Protein AF-A0A937LLQ2-F1 (afdb_monomer_lite)

Secondary structure (DSSP, 8-state):
----------------------------PPPPHHHHHHHHTTSSSHHHHHHHHHHH--S-TT-HHHHHHHHHHHHHHHHHHTTSS-HHHHHHHHHHHHIIIIIHHHHHHHHHHHHH-PPPP-EEEETTEEEE-

Sequence (133 aa):
MHYIENVILASRSRASVSSDILSGCLNPMEPRMSSVMDSCESQPNFTSYVSCIKTNYKRNPSASTVRSLIAQLNSINEDYENGSISEIKARAAARIAYDDTVGEGNARQAANAAASYRAPMTCTTYGNTKNCY

pLDDT: mean 79.52, std 20.49, range [31.22, 98.12]

Foldseek 3Di:
DDDDDDDDDDDDDDPPPPCPPPPDDCPPQQDDLVVQLVVLPPPPALVSSLVSSVVRHDNCCPDPLNVQLNVQSVVLVVCVVVVVDDRVVSSVSSVVSCCVGVVVVVVVVVVVVVVPDDDPFDWDDDPPDIDTD

Structure (mmCIF, N/CA/C/O backbone):
data_AF-A0A937LLQ2-F1
#
_entry.id   AF-A0A937LLQ2-F1
#
loop_
_atom_site.group_PDB
_atom_site.id
_atom_site.type_symbol
_atom_site.label_atom_id
_atom_site.label_alt_id
_atom_site.label_comp_id
_atom_site.label_asym_id
_atom_site.label_entity_id
_atom_site.label_seq_id
_atom_site.pdbx_PDB_ins_code
_atom_site.Cartn_x
_atom_site.Cartn_y
_atom_site.Cartn_z
_atom_site.occupancy
_atom_site.B_iso_or_equiv
_atom_site.auth_seq_id
_atom_site.auth_comp_id
_atom_site.auth_asym_id
_atom_site.auth_atom_id
_atom_site.pdbx_PDB_model_num
ATOM 1 N N . MET A 1 1 ? 41.530 15.285 56.338 1.00 39.72 1 MET A N 1
ATOM 2 C CA . MET A 1 1 ? 42.239 14.760 55.152 1.00 39.72 1 MET A CA 1
ATOM 3 C C . MET A 1 1 ? 42.405 15.883 54.140 1.00 39.72 1 MET A C 1
ATOM 5 O O . MET A 1 1 ? 41.601 16.800 54.138 1.00 39.72 1 MET A O 1
ATOM 9 N N . HIS A 1 2 ? 43.509 15.798 53.407 1.00 34.53 2 HIS A N 1
ATOM 10 C CA . HIS A 1 2 ? 44.278 16.802 52.672 1.00 34.53 2 HIS A CA 1
ATOM 11 C C . HIS A 1 2 ? 43.601 17.815 51.729 1.00 34.53 2 HIS A C 1
ATOM 13 O O . HIS A 1 2 ? 42.573 17.571 51.110 1.00 34.53 2 HIS A O 1
ATOM 19 N N . TYR A 1 3 ? 44.325 18.936 51.641 1.00 31.22 3 TYR A N 1
ATOM 20 C CA . TYR A 1 3 ? 44.309 20.071 50.720 1.00 31.22 3 TYR A CA 1
ATOM 21 C C . TYR A 1 3 ? 44.745 19.729 49.266 1.00 31.22 3 TYR A C 1
ATOM 23 O O . TYR A 1 3 ? 45.540 18.815 49.071 1.00 31.22 3 TYR A O 1
ATOM 31 N N . ILE A 1 4 ? 44.353 20.625 48.339 1.00 43.94 4 ILE A N 1
ATOM 32 C CA . ILE A 1 4 ? 45.147 21.242 47.237 1.00 43.94 4 ILE A CA 1
ATOM 33 C C . ILE A 1 4 ? 45.361 20.530 45.879 1.00 43.94 4 ILE A C 1
ATOM 35 O O . ILE A 1 4 ? 45.883 19.427 45.798 1.00 43.94 4 ILE A O 1
ATOM 39 N N . GLU A 1 5 ? 44.977 21.304 44.844 1.00 40.78 5 GLU A N 1
ATOM 40 C CA . GLU A 1 5 ? 45.537 21.577 43.496 1.00 40.78 5 GLU A CA 1
ATOM 41 C C . GLU A 1 5 ? 46.194 20.476 42.644 1.00 40.78 5 GLU A C 1
ATOM 43 O O . GLU A 1 5 ? 47.018 19.697 43.102 1.00 40.78 5 GLU A O 1
ATOM 48 N N . ASN A 1 6 ? 45.892 20.519 41.335 1.00 43.78 6 ASN A N 1
ATOM 49 C CA . ASN A 1 6 ? 46.838 20.736 40.214 1.00 43.78 6 ASN A CA 1
ATOM 50 C C . ASN A 1 6 ? 46.014 20.676 38.898 1.00 43.78 6 ASN A C 1
ATOM 52 O O . ASN A 1 6 ? 45.341 19.682 38.655 1.00 43.78 6 ASN A O 1
ATOM 56 N N . VAL A 1 7 ? 45.786 21.734 38.108 1.00 42.53 7 VAL A N 1
ATOM 57 C CA . VAL A 1 7 ? 46.688 22.628 37.349 1.00 42.53 7 VAL A CA 1
ATOM 58 C C . VAL A 1 7 ? 47.359 21.941 36.135 1.00 42.53 7 VAL A C 1
ATOM 60 O O . VAL A 1 7 ? 48.091 20.972 36.279 1.00 42.53 7 VAL A O 1
ATOM 63 N N . ILE A 1 8 ? 47.134 22.563 34.962 1.00 44.16 8 ILE A N 1
ATOM 64 C CA . ILE A 1 8 ? 47.905 22.551 33.694 1.00 44.16 8 ILE A CA 1
ATOM 65 C C . ILE A 1 8 ? 47.650 21.440 32.646 1.00 44.16 8 ILE A C 1
ATOM 67 O O . ILE A 1 8 ? 48.140 20.318 32.701 1.00 44.16 8 ILE A O 1
ATOM 71 N N . LEU A 1 9 ? 46.905 21.851 31.609 1.00 45.16 9 LEU A N 1
ATOM 72 C CA . LEU A 1 9 ? 47.354 22.027 30.216 1.00 45.16 9 LEU A CA 1
ATOM 73 C C . LEU A 1 9 ? 48.564 21.186 29.737 1.00 45.16 9 LEU A C 1
ATOM 75 O O . LEU A 1 9 ? 49.710 21.509 30.026 1.00 45.16 9 LEU A O 1
ATOM 79 N N . ALA A 1 10 ? 48.336 20.220 28.845 1.00 39.75 10 ALA A N 1
ATOM 80 C CA . ALA A 1 10 ? 49.379 19.755 27.926 1.00 39.75 10 ALA A CA 1
ATOM 81 C C . ALA A 1 10 ? 48.776 19.252 26.606 1.00 39.75 10 ALA A C 1
ATOM 83 O O . ALA A 1 10 ? 48.258 18.143 26.491 1.00 39.75 10 ALA A O 1
ATOM 84 N N . SER A 1 11 ? 48.848 20.138 25.619 1.00 48.38 11 SER A N 1
ATOM 85 C CA . SER A 1 11 ? 49.033 19.922 24.185 1.00 48.38 11 SER A CA 1
ATOM 86 C C . SER A 1 11 ? 49.110 18.464 23.705 1.00 48.38 11 SER A C 1
ATOM 88 O O . SER A 1 11 ? 50.114 17.780 23.904 1.00 48.38 11 SER A O 1
ATOM 90 N N . ARG A 1 12 ? 48.123 18.039 22.910 1.00 40.44 12 ARG A N 1
ATOM 91 C CA . ARG A 1 12 ? 48.348 17.053 21.844 1.00 40.44 12 ARG A CA 1
ATOM 92 C C . ARG A 1 12 ? 47.742 17.551 20.544 1.00 40.44 12 ARG A C 1
ATOM 94 O O . ARG A 1 12 ? 46.545 17.455 20.303 1.00 40.44 12 ARG A O 1
ATOM 101 N N . SER A 1 13 ? 48.631 18.059 19.706 1.00 48.06 13 SER A N 1
ATOM 102 C CA . SER A 1 13 ? 48.502 18.156 18.263 1.00 48.06 13 SER A CA 1
ATOM 103 C C . SER A 1 13 ? 48.015 16.817 17.701 1.00 48.06 13 SER A C 1
ATOM 105 O O . SER A 1 13 ? 48.731 15.816 17.725 1.00 48.06 13 SER A O 1
ATOM 107 N N . ARG A 1 14 ? 46.798 16.795 17.163 1.00 44.56 14 ARG A N 1
ATOM 108 C CA . ARG A 1 14 ? 46.424 15.857 16.108 1.00 44.56 14 ARG A CA 1
ATOM 109 C C . ARG A 1 14 ? 45.852 16.680 14.976 1.00 44.56 14 ARG A C 1
ATOM 111 O O . ARG A 1 14 ? 44.806 17.300 15.118 1.00 44.56 14 ARG A O 1
ATOM 118 N N . ALA A 1 15 ? 46.601 16.697 13.881 1.00 42.12 15 ALA A N 1
ATOM 119 C CA . ALA A 1 15 ? 46.119 17.096 12.579 1.00 42.12 15 ALA A CA 1
ATOM 120 C C . ALA A 1 15 ? 44.836 16.310 12.279 1.00 42.12 15 ALA A C 1
ATOM 122 O O . ALA A 1 15 ? 44.881 15.127 11.949 1.00 42.12 15 ALA A O 1
ATOM 123 N N . SER A 1 16 ? 43.684 16.945 12.451 1.00 40.31 16 SER A N 1
ATOM 124 C CA . SER A 1 16 ? 42.443 16.484 11.849 1.00 40.31 16 SER A CA 1
ATOM 125 C C . SER A 1 16 ? 42.448 17.016 10.428 1.00 40.31 16 SER A C 1
ATOM 127 O O . SER A 1 16 ? 42.141 18.179 10.178 1.00 40.31 16 SER A O 1
ATOM 129 N N . VAL A 1 17 ? 42.924 16.146 9.540 1.00 42.66 17 VAL A N 1
ATOM 130 C CA . VAL A 1 17 ? 42.828 16.227 8.087 1.00 42.66 17 VAL A CA 1
ATOM 131 C C . VAL A 1 17 ? 41.493 16.866 7.721 1.00 42.66 17 VAL A C 1
ATOM 133 O O . VAL A 1 17 ? 40.446 16.346 8.118 1.00 42.66 17 VAL A O 1
ATOM 136 N N . SER A 1 18 ? 41.549 17.987 6.992 1.00 43.62 18 SER A N 1
ATOM 137 C CA . SER A 1 18 ? 40.417 18.512 6.236 1.00 43.62 18 SER A CA 1
ATOM 138 C C . SER A 1 18 ? 39.833 17.357 5.443 1.00 43.62 18 SER A C 1
ATOM 140 O O . SER A 1 18 ? 40.366 16.939 4.418 1.00 43.62 18 SER A O 1
ATOM 142 N N . SER A 1 19 ? 38.765 16.784 5.980 1.00 38.00 19 SER A N 1
ATOM 143 C CA . SER A 1 19 ? 37.891 15.924 5.218 1.00 38.00 19 SER A CA 1
ATOM 144 C C . SER A 1 19 ? 37.035 16.890 4.425 1.00 38.00 19 SER A C 1
ATOM 146 O O . SER A 1 19 ? 35.926 17.231 4.829 1.00 38.00 19 SER A O 1
ATOM 148 N N . ASP A 1 20 ? 37.598 17.376 3.320 1.00 42.12 20 ASP A N 1
ATOM 149 C CA . ASP A 1 20 ? 36.826 17.785 2.158 1.00 42.12 20 ASP A CA 1
ATOM 150 C C . ASP A 1 20 ? 36.048 16.540 1.714 1.00 42.12 20 ASP A C 1
ATOM 152 O O . ASP A 1 20 ? 36.452 15.779 0.833 1.00 42.12 20 ASP A O 1
ATOM 156 N N . ILE A 1 21 ? 34.962 16.257 2.440 1.00 49.69 21 ILE A N 1
ATOM 157 C CA . ILE A 1 21 ? 33.992 15.240 2.084 1.00 49.69 21 ILE A CA 1
ATOM 158 C C . ILE A 1 21 ? 33.370 15.758 0.801 1.00 49.69 21 ILE A C 1
ATOM 160 O O . ILE A 1 21 ? 32.560 16.681 0.824 1.00 49.69 21 ILE A O 1
ATOM 164 N N . LEU A 1 22 ? 33.834 15.172 -0.300 1.00 47.16 22 LEU A N 1
ATOM 165 C CA . LEU A 1 22 ? 33.176 15.017 -1.589 1.00 47.16 22 LEU A CA 1
ATOM 166 C C . LEU A 1 22 ? 31.659 15.241 -1.486 1.00 47.16 22 LEU A C 1
ATOM 168 O O . LEU A 1 22 ? 30.873 14.304 -1.360 1.00 47.16 22 LEU A O 1
ATOM 172 N N . SER A 1 23 ? 31.251 16.507 -1.564 1.00 48.72 23 SER A N 1
ATOM 173 C CA . SER A 1 23 ? 29.866 16.930 -1.739 1.00 48.72 23 SER A CA 1
ATOM 174 C C . SER A 1 23 ? 29.533 16.754 -3.218 1.00 48.72 23 SER A C 1
ATOM 176 O O . SER A 1 23 ? 29.453 17.701 -3.996 1.00 48.72 23 SER A O 1
ATOM 178 N N . GLY A 1 24 ? 29.487 15.493 -3.637 1.00 45.41 24 GLY A N 1
ATOM 179 C CA . GLY A 1 24 ? 29.291 15.081 -5.015 1.00 45.41 24 GLY A CA 1
ATOM 180 C C . GLY A 1 24 ? 28.315 13.917 -5.067 1.00 45.41 24 GLY A C 1
ATOM 181 O O . GLY A 1 24 ? 28.692 12.778 -4.820 1.00 45.41 24 GLY A O 1
ATOM 182 N N . CYS A 1 25 ? 27.068 14.224 -5.431 1.00 50.75 25 CYS A N 1
ATOM 183 C CA . CYS A 1 25 ? 26.066 13.280 -5.936 1.00 50.75 25 CYS A CA 1
ATOM 184 C C . CYS A 1 25 ? 25.435 12.290 -4.937 1.00 50.75 25 CYS A C 1
ATOM 186 O O . CYS A 1 25 ? 25.318 11.105 -5.231 1.00 50.75 25 CYS A O 1
ATOM 188 N N . LEU A 1 26 ? 24.895 12.768 -3.817 1.00 42.94 26 LEU A N 1
ATOM 189 C CA . LEU A 1 26 ? 23.810 12.062 -3.125 1.00 42.94 26 LEU A CA 1
ATOM 190 C C . LEU A 1 26 ? 22.585 12.970 -3.115 1.00 42.94 26 LEU A C 1
ATOM 192 O O . LEU A 1 26 ? 22.240 13.555 -2.098 1.00 42.94 26 LEU A O 1
ATOM 196 N N . ASN A 1 27 ? 21.919 13.100 -4.265 1.00 53.22 27 ASN A N 1
ATOM 197 C CA . ASN A 1 27 ? 20.490 13.391 -4.202 1.00 53.22 27 ASN A CA 1
ATOM 198 C C . ASN A 1 27 ? 19.868 12.152 -3.547 1.00 53.22 27 ASN A C 1
ATOM 200 O O . ASN A 1 27 ? 19.941 11.084 -4.167 1.00 53.22 27 ASN A O 1
ATOM 204 N N . PRO A 1 28 ? 19.339 12.222 -2.309 1.00 61.53 28 PRO A N 1
ATOM 205 C CA . PRO A 1 28 ? 18.652 11.080 -1.737 1.00 61.53 28 PRO A CA 1
ATOM 206 C C . PRO A 1 28 ? 17.520 10.734 -2.700 1.00 61.53 28 PRO A C 1
ATOM 208 O O . PRO A 1 28 ? 16.637 11.548 -2.965 1.00 61.53 28 PRO A O 1
ATOM 211 N N . MET A 1 29 ? 17.606 9.558 -3.322 1.00 73.56 29 MET A N 1
ATOM 212 C CA . MET A 1 29 ? 16.547 9.101 -4.205 1.00 73.56 29 MET A CA 1
ATOM 213 C C . MET A 1 29 ? 15.289 9.013 -3.347 1.00 73.56 29 MET A C 1
ATOM 215 O O . MET A 1 29 ? 15.271 8.249 -2.382 1.00 73.56 29 MET A O 1
ATOM 219 N N . GLU A 1 30 ? 14.267 9.797 -3.687 1.00 84.94 30 GLU A N 1
ATOM 220 C CA . GLU A 1 30 ? 13.013 9.809 -2.937 1.00 84.94 30 GLU A CA 1
ATOM 221 C C . GLU A 1 30 ? 12.518 8.368 -2.705 1.00 84.94 30 GLU A C 1
ATOM 223 O O . GLU A 1 30 ? 12.565 7.535 -3.636 1.00 84.94 30 GLU A O 1
ATOM 228 N N . PRO A 1 31 ? 12.081 8.036 -1.476 1.00 86.88 31 PRO A N 1
ATOM 229 C CA . PRO A 1 31 ? 11.821 6.661 -1.09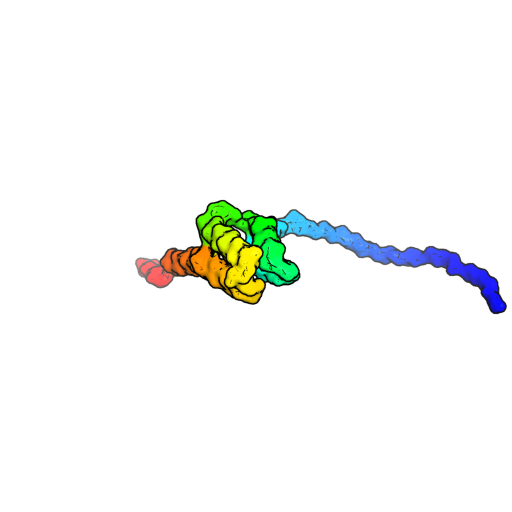0 1.00 86.88 31 PRO A CA 1
ATOM 230 C C . PRO A 1 31 ? 10.703 6.050 -1.937 1.00 86.88 31 PRO A C 1
ATOM 232 O O . PRO A 1 31 ? 9.781 6.715 -2.421 1.00 86.88 31 PRO A O 1
ATOM 235 N N . ARG A 1 32 ? 10.796 4.735 -2.149 1.00 91.38 32 ARG A N 1
ATOM 236 C CA . ARG A 1 32 ? 9.717 3.968 -2.784 1.00 91.38 32 ARG A CA 1
ATOM 237 C C . ARG A 1 32 ? 8.516 3.904 -1.839 1.00 91.38 32 ARG A C 1
ATOM 239 O O . ARG A 1 32 ? 8.686 3.938 -0.626 1.00 91.38 32 ARG A O 1
ATOM 246 N N . MET A 1 33 ? 7.316 3.754 -2.402 1.00 92.69 33 MET A N 1
ATOM 247 C CA . MET A 1 33 ? 6.081 3.703 -1.611 1.00 92.69 33 MET A CA 1
ATOM 248 C C . MET A 1 33 ? 6.109 2.584 -0.559 1.00 92.69 33 MET A C 1
ATOM 250 O O . MET A 1 33 ? 5.751 2.842 0.582 1.00 92.69 33 MET A O 1
ATOM 254 N N . SER A 1 34 ? 6.621 1.393 -0.899 1.00 93.06 34 SER A N 1
ATOM 255 C CA . SER A 1 34 ? 6.787 0.297 0.069 1.00 93.06 34 SER A CA 1
ATOM 256 C C . SER A 1 34 ? 7.619 0.720 1.278 1.00 93.06 34 SER A C 1
ATOM 258 O O . SER A 1 34 ? 7.163 0.598 2.404 1.00 93.06 34 SER A O 1
ATOM 260 N N . SER A 1 35 ? 8.781 1.336 1.042 1.00 94.06 35 SER A N 1
ATOM 261 C CA . SER A 1 35 ? 9.659 1.822 2.111 1.00 94.06 35 SER A CA 1
ATOM 262 C C . SER A 1 35 ? 8.993 2.879 2.994 1.00 94.06 35 SER A C 1
ATOM 264 O O . SER A 1 35 ? 9.231 2.893 4.200 1.00 94.06 35 SER A O 1
ATOM 266 N N . VAL A 1 36 ? 8.167 3.759 2.417 1.00 95.62 36 VAL A N 1
ATOM 267 C CA . VAL A 1 36 ? 7.398 4.738 3.197 1.00 95.62 36 VAL A CA 1
ATOM 268 C C . VAL A 1 36 ? 6.357 4.026 4.057 1.00 95.62 36 VAL A C 1
ATOM 270 O O . VAL A 1 36 ? 6.295 4.277 5.257 1.00 95.62 36 VAL A O 1
ATOM 273 N N . MET A 1 37 ? 5.583 3.109 3.474 1.00 95.81 37 MET A N 1
ATOM 274 C CA . MET A 1 37 ? 4.584 2.331 4.208 1.00 95.81 37 MET A CA 1
ATOM 275 C C . MET A 1 37 ? 5.211 1.541 5.361 1.00 95.81 37 MET A C 1
ATOM 277 O O . MET A 1 37 ? 4.671 1.576 6.461 1.00 95.81 37 MET A O 1
ATOM 281 N N . ASP A 1 38 ? 6.368 0.915 5.140 1.00 96.19 38 ASP A N 1
ATOM 282 C CA . ASP A 1 38 ? 7.112 0.170 6.163 1.00 96.19 38 ASP A CA 1
ATOM 283 C C . ASP A 1 38 ? 7.579 1.096 7.296 1.00 96.19 38 ASP A C 1
ATOM 285 O O . ASP A 1 38 ? 7.373 0.805 8.471 1.00 96.19 38 ASP A O 1
ATOM 289 N N . SER A 1 39 ? 8.124 2.273 6.963 1.00 96.12 39 SER A N 1
ATOM 290 C CA . SER A 1 39 ? 8.543 3.256 7.976 1.00 96.12 39 SER A CA 1
ATOM 291 C C . SER A 1 39 ? 7.379 3.770 8.834 1.00 96.12 39 SER A C 1
ATOM 293 O O . SER A 1 39 ? 7.546 4.068 10.019 1.00 96.12 39 SER A O 1
ATOM 295 N N . CYS A 1 40 ? 6.180 3.829 8.252 1.00 96.94 40 CYS A N 1
ATOM 296 C CA . CYS A 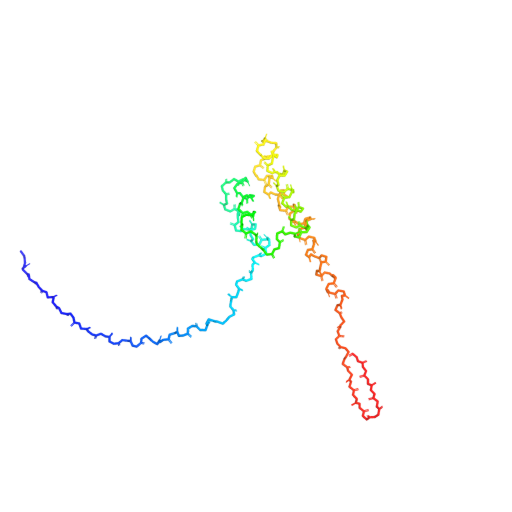1 40 ? 4.976 4.286 8.925 1.00 96.94 40 CYS A CA 1
ATOM 297 C C . CYS A 1 40 ? 4.311 3.198 9.781 1.00 96.94 40 CYS A C 1
ATOM 299 O O . CYS A 1 40 ? 3.407 3.525 10.544 1.00 96.94 40 CYS A O 1
ATOM 301 N N . GLU A 1 41 ? 4.724 1.927 9.726 1.00 95.12 41 GLU A N 1
ATOM 302 C CA . GLU A 1 41 ? 4.055 0.859 10.490 1.00 95.12 41 GLU A CA 1
ATOM 303 C C . GLU A 1 41 ? 4.066 1.094 12.002 1.00 95.12 41 GLU A C 1
ATOM 305 O O . GLU A 1 41 ? 3.097 0.743 12.673 1.00 95.12 41 GLU A O 1
ATOM 310 N N . SER A 1 42 ? 5.105 1.764 12.506 1.00 94.00 42 SER A N 1
ATOM 311 C CA . SER A 1 42 ? 5.270 2.138 13.917 1.00 94.00 42 SER A CA 1
ATOM 312 C C . SER A 1 42 ? 4.249 3.156 14.442 1.00 94.00 42 SER A C 1
ATOM 314 O O . SER A 1 42 ? 4.209 3.414 15.645 1.00 94.00 42 SER A O 1
ATOM 316 N N . GLN A 1 43 ? 3.430 3.752 13.570 1.00 97.19 43 GLN A N 1
ATOM 317 C CA . GLN A 1 43 ? 2.412 4.712 13.985 1.00 97.19 43 GLN A CA 1
ATOM 318 C C . GLN A 1 43 ? 1.357 4.052 14.888 1.00 97.19 43 GLN A C 1
ATOM 320 O O . GLN A 1 43 ? 0.974 2.906 14.641 1.00 97.19 43 GLN A O 1
ATOM 325 N N . PRO A 1 44 ? 0.847 4.771 15.905 1.00 94.75 44 PRO A N 1
ATOM 326 C CA . PRO A 1 44 ? 0.051 4.183 16.986 1.00 94.75 44 PRO A CA 1
ATOM 327 C C . PRO A 1 44 ? -1.349 3.718 16.572 1.00 94.75 44 PRO A C 1
ATOM 329 O O . PRO A 1 44 ? -1.962 2.943 17.293 1.00 94.75 44 PRO A O 1
ATOM 332 N N . ASN A 1 45 ? -1.879 4.217 15.457 1.00 96.38 45 ASN A N 1
ATOM 333 C CA . ASN A 1 45 ? -3.187 3.839 14.930 1.00 96.38 45 ASN A CA 1
ATOM 334 C C . ASN A 1 45 ? -3.211 3.989 13.402 1.00 96.38 45 ASN A C 1
ATOM 336 O O . ASN A 1 45 ? -2.282 4.543 12.798 1.00 96.38 45 ASN A O 1
ATOM 340 N N . PHE A 1 46 ? -4.282 3.501 12.773 1.00 97.75 46 PHE A N 1
ATOM 341 C CA . PHE A 1 46 ? -4.389 3.484 11.316 1.00 97.75 46 PHE A CA 1
ATOM 342 C C . PHE A 1 46 ? -4.502 4.890 10.697 1.00 97.75 46 PHE A C 1
ATOM 344 O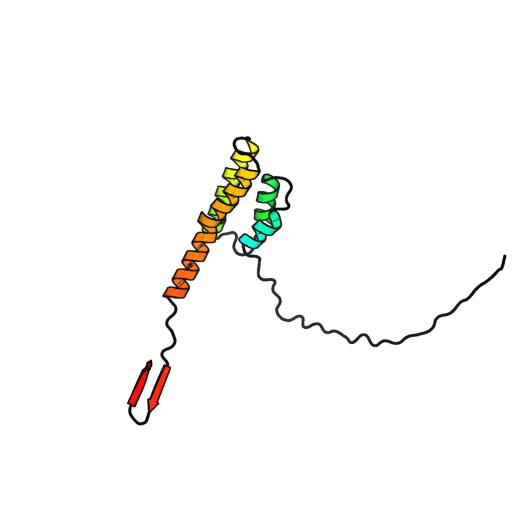 O . PHE A 1 46 ? -3.868 5.161 9.677 1.00 97.75 46 PHE A O 1
ATOM 351 N N . THR A 1 47 ? -5.196 5.827 11.343 1.00 97.81 47 THR A N 1
ATOM 352 C CA . THR A 1 47 ? -5.270 7.224 10.881 1.00 97.81 47 THR A CA 1
ATOM 353 C C . THR A 1 47 ? -3.887 7.881 10.838 1.00 97.81 47 THR A C 1
ATOM 355 O O . THR A 1 47 ? -3.503 8.499 9.838 1.00 97.81 47 THR A O 1
ATOM 358 N N . SER A 1 48 ? -3.081 7.701 11.888 1.00 97.81 48 SER A N 1
ATOM 359 C CA . SER A 1 48 ? -1.693 8.171 11.949 1.00 97.81 48 SER A CA 1
ATOM 360 C C . SER A 1 48 ? -0.815 7.485 10.901 1.00 97.81 48 SER A C 1
ATOM 362 O O . SER A 1 48 ? 0.010 8.149 10.273 1.00 97.81 48 SER A O 1
ATOM 364 N N . TYR A 1 49 ? -1.024 6.190 10.653 1.00 97.69 49 TYR A N 1
ATOM 365 C CA . TYR A 1 49 ? -0.359 5.446 9.583 1.00 97.69 49 TYR A CA 1
ATOM 366 C C . TYR A 1 49 ? -0.636 6.058 8.198 1.00 97.69 49 TYR A C 1
ATOM 368 O O . TYR A 1 49 ? 0.302 6.391 7.467 1.00 97.69 49 TYR A O 1
ATOM 376 N N . VAL A 1 50 ? -1.905 6.306 7.856 1.00 97.31 50 VAL A N 1
ATOM 377 C CA . VAL A 1 50 ? -2.299 6.914 6.571 1.00 97.31 50 VAL A CA 1
ATOM 378 C C . VAL A 1 50 ? -1.754 8.339 6.434 1.00 97.31 50 VAL A C 1
ATOM 380 O O . VAL A 1 50 ? -1.247 8.717 5.373 1.00 97.31 50 VAL A O 1
ATOM 383 N N . SER A 1 51 ? -1.818 9.135 7.504 1.00 97.81 51 SER A N 1
ATOM 384 C CA . SER A 1 51 ? -1.259 10.492 7.529 1.00 97.81 51 SER A CA 1
ATOM 385 C C . SER A 1 51 ? 0.261 10.494 7.314 1.00 97.81 51 SER A C 1
ATOM 387 O O . SER A 1 51 ? 0.781 11.277 6.511 1.00 97.81 51 SER A O 1
ATOM 389 N N . CYS A 1 52 ? 0.973 9.563 7.955 1.00 97.81 52 CYS A N 1
ATOM 390 C CA . CYS A 1 52 ? 2.409 9.373 7.777 1.00 97.81 52 CYS A CA 1
ATOM 391 C C . CYS A 1 52 ? 2.761 9.069 6.313 1.00 97.81 52 CYS A C 1
ATOM 393 O O . CYS A 1 52 ? 3.662 9.710 5.767 1.00 97.81 52 CYS A O 1
ATOM 395 N N . ILE A 1 53 ? 2.021 8.179 5.641 1.00 96.50 53 ILE A N 1
ATOM 396 C CA . ILE A 1 53 ? 2.271 7.834 4.231 1.00 96.50 53 ILE A CA 1
ATOM 397 C C . ILE A 1 53 ? 2.111 9.055 3.324 1.00 96.50 53 ILE A C 1
ATOM 399 O O . ILE A 1 53 ? 3.009 9.370 2.539 1.00 96.50 53 ILE A O 1
ATOM 403 N N . LYS A 1 54 ? 0.989 9.776 3.456 1.00 95.25 54 LYS A N 1
ATOM 404 C CA . LYS A 1 54 ? 0.700 10.983 2.661 1.00 95.25 54 LYS A CA 1
ATOM 405 C C . LYS A 1 54 ? 1.760 12.066 2.853 1.00 95.25 54 LYS A C 1
ATOM 407 O O . LYS A 1 54 ? 2.104 12.777 1.911 1.00 95.25 54 LYS A O 1
ATOM 412 N N . THR A 1 55 ? 2.278 12.188 4.072 1.00 95.56 55 THR A N 1
ATOM 413 C CA . THR A 1 55 ? 3.268 13.208 4.421 1.00 95.56 55 THR A CA 1
ATOM 414 C C . THR A 1 55 ? 4.655 12.861 3.887 1.00 95.56 55 THR A C 1
ATOM 416 O O . THR A 1 55 ? 5.331 13.743 3.356 1.00 95.56 55 THR A O 1
ATOM 419 N N . ASN A 1 56 ? 5.073 11.597 3.985 1.00 94.00 56 ASN A N 1
ATOM 420 C CA . ASN A 1 56 ? 6.447 11.177 3.697 1.00 94.00 56 ASN A CA 1
ATOM 421 C C . ASN A 1 56 ? 6.687 10.747 2.241 1.00 94.00 56 ASN A C 1
ATOM 423 O O . ASN A 1 56 ? 7.828 10.764 1.785 1.00 94.00 56 ASN A O 1
ATOM 427 N N . TYR A 1 57 ? 5.656 10.393 1.470 1.00 93.94 57 TYR A N 1
ATOM 428 C CA . TYR A 1 57 ? 5.849 10.009 0.070 1.00 93.94 57 TYR A CA 1
ATOM 429 C C . TYR A 1 57 ? 5.963 11.224 -0.869 1.00 93.94 57 TYR A C 1
ATOM 431 O O . TYR A 1 57 ? 5.000 11.971 -1.045 1.00 93.94 57 TYR A O 1
ATOM 439 N N . LYS A 1 58 ? 7.125 11.401 -1.525 1.00 92.00 58 LYS A N 1
ATOM 440 C CA . LYS A 1 58 ? 7.396 12.533 -2.445 1.00 92.00 58 LYS A CA 1
ATOM 441 C C . LYS A 1 58 ? 7.783 12.146 -3.876 1.00 92.00 58 LYS A C 1
ATOM 443 O O . LYS A 1 58 ? 7.727 12.987 -4.766 1.00 92.00 58 LYS A O 1
ATOM 448 N N . ARG A 1 59 ? 8.132 10.879 -4.127 1.00 85.50 59 ARG A N 1
ATOM 449 C CA . ARG A 1 59 ? 8.759 10.426 -5.385 1.00 85.50 59 ARG A CA 1
ATOM 450 C C . ARG A 1 59 ? 7.923 10.674 -6.649 1.00 85.50 59 ARG A C 1
ATOM 452 O O . ARG A 1 59 ? 8.503 10.940 -7.695 1.00 85.50 59 ARG A O 1
ATOM 459 N N . ASN A 1 60 ? 6.594 10.551 -6.575 1.00 87.00 60 ASN A N 1
ATOM 460 C CA . ASN A 1 60 ? 5.664 10.918 -7.655 1.00 87.00 60 ASN A CA 1
ATOM 461 C C . ASN A 1 60 ? 4.202 10.942 -7.148 1.00 87.00 60 ASN A C 1
ATOM 463 O O . ASN A 1 60 ? 3.444 10.001 -7.399 1.00 87.00 60 ASN A O 1
ATOM 467 N N . PRO A 1 61 ? 3.780 11.976 -6.404 1.00 88.69 61 PRO A N 1
ATOM 468 C CA . PRO A 1 61 ? 2.457 11.995 -5.776 1.00 88.69 61 PRO A CA 1
ATOM 469 C C . PRO A 1 61 ? 1.293 12.081 -6.780 1.00 88.69 61 PRO A C 1
ATOM 471 O O . PRO A 1 61 ? 0.165 11.738 -6.436 1.00 88.69 61 PRO A O 1
ATOM 474 N N . SER A 1 62 ? 1.540 12.520 -8.020 1.00 90.06 62 SER A N 1
ATOM 475 C CA . SER A 1 62 ? 0.506 12.681 -9.052 1.00 90.06 62 SER A CA 1
ATOM 476 C C . SER A 1 62 ? 0.284 11.436 -9.920 1.00 90.06 62 SER A C 1
ATOM 478 O O . SER A 1 62 ? -0.671 11.409 -10.705 1.00 90.06 62 SER A O 1
ATOM 480 N N . ALA A 1 63 ? 1.107 10.390 -9.773 1.00 90.25 63 ALA A N 1
ATOM 481 C CA . ALA A 1 63 ? 0.926 9.126 -10.484 1.00 90.25 63 ALA A CA 1
ATOM 482 C C . ALA A 1 63 ? -0.482 8.548 -10.253 1.00 90.25 63 ALA A C 1
ATOM 484 O O . ALA A 1 63 ? -1.006 8.574 -9.138 1.00 90.25 63 ALA A O 1
ATOM 485 N N . SER A 1 64 ? -1.106 8.001 -11.301 1.00 91.50 64 SER A N 1
ATOM 486 C CA . SER A 1 64 ? -2.452 7.411 -11.212 1.00 91.50 64 SER A CA 1
ATOM 487 C C . SER A 1 64 ? -2.528 6.286 -10.179 1.00 91.50 64 SER A C 1
ATOM 489 O O . SER A 1 64 ? -3.455 6.271 -9.377 1.00 91.50 64 SER A O 1
ATOM 491 N N . THR A 1 65 ? -1.525 5.406 -10.144 1.00 92.12 65 THR A N 1
ATOM 492 C CA . THR A 1 65 ? -1.426 4.304 -9.174 1.00 92.12 65 THR A CA 1
ATOM 493 C C . THR A 1 65 ? -1.310 4.811 -7.739 1.00 92.12 65 THR A C 1
ATOM 495 O O . THR A 1 65 ? -1.980 4.295 -6.853 1.00 92.12 65 THR A O 1
ATOM 498 N N . VAL A 1 66 ? -0.538 5.879 -7.509 1.00 93.44 66 VAL A N 1
ATOM 499 C CA . VAL A 1 66 ? -0.403 6.504 -6.184 1.00 93.44 66 VAL A CA 1
ATOM 500 C C . VAL A 1 66 ? -1.710 7.163 -5.755 1.00 93.44 66 VAL A C 1
ATOM 502 O O . VAL A 1 66 ? -2.156 6.947 -4.634 1.00 93.44 66 VAL A O 1
ATOM 505 N N . ARG A 1 67 ? -2.372 7.922 -6.635 1.00 94.81 67 ARG A N 1
ATOM 506 C CA . ARG A 1 67 ? -3.683 8.516 -6.322 1.00 94.81 67 ARG A CA 1
ATOM 507 C C . ARG A 1 67 ? -4.734 7.448 -6.015 1.00 94.81 67 ARG A C 1
ATOM 509 O O . ARG A 1 67 ? -5.508 7.632 -5.082 1.00 94.81 67 ARG A O 1
ATOM 516 N N . SER A 1 68 ? -4.718 6.336 -6.754 1.00 94.75 68 SER A N 1
ATOM 517 C CA . SER A 1 68 ? -5.583 5.180 -6.496 1.00 94.75 68 SER A CA 1
ATOM 518 C C . SER A 1 68 ? -5.325 4.584 -5.112 1.00 94.75 68 SER A C 1
ATOM 520 O O . SER A 1 68 ? -6.269 4.395 -4.351 1.00 94.75 68 SER A O 1
ATOM 522 N N . LEU A 1 69 ? -4.055 4.371 -4.746 1.00 96.50 69 LEU A N 1
ATOM 523 C CA . LEU A 1 69 ? -3.683 3.903 -3.410 1.00 96.50 69 LEU A CA 1
ATOM 524 C C . LEU A 1 69 ? -4.186 4.852 -2.319 1.00 96.50 69 LEU A C 1
ATOM 526 O O . LEU A 1 69 ? -4.828 4.418 -1.371 1.00 96.50 69 LEU A O 1
ATOM 530 N N . ILE A 1 70 ? -3.932 6.158 -2.452 1.00 96.75 70 ILE A N 1
ATOM 531 C CA . ILE A 1 70 ? -4.358 7.145 -1.450 1.00 96.75 70 ILE A CA 1
ATOM 532 C C . ILE A 1 70 ? -5.886 7.176 -1.304 1.00 96.75 70 ILE A C 1
ATOM 534 O O . ILE A 1 70 ? -6.381 7.299 -0.186 1.00 96.75 70 ILE A O 1
ATOM 538 N N . ALA A 1 71 ? -6.637 7.037 -2.399 1.00 97.25 71 ALA A N 1
ATOM 539 C CA . ALA A 1 71 ? -8.094 6.952 -2.346 1.00 97.25 71 ALA A CA 1
ATOM 540 C C . ALA A 1 71 ? -8.570 5.700 -1.589 1.00 97.25 71 ALA A C 1
ATOM 542 O O . ALA A 1 71 ? -9.436 5.809 -0.724 1.00 97.25 71 ALA A O 1
ATOM 543 N N . GLN A 1 72 ? -7.966 4.537 -1.847 1.00 97.75 72 GLN A N 1
ATOM 544 C CA . GLN A 1 72 ? -8.286 3.306 -1.116 1.00 97.75 72 GLN A CA 1
ATOM 545 C C . GLN A 1 72 ? -7.918 3.412 0.369 1.00 97.75 72 GLN A C 1
ATOM 547 O O . GLN A 1 72 ? -8.726 3.062 1.222 1.00 97.75 72 GLN A O 1
ATOM 552 N N . LEU A 1 73 ? -6.752 3.978 0.699 1.00 97.62 73 LEU A N 1
ATOM 553 C CA . LEU A 1 73 ? -6.355 4.225 2.089 1.00 97.62 73 LEU A CA 1
ATOM 554 C C . LEU A 1 73 ? -7.334 5.155 2.818 1.00 97.62 73 LEU A C 1
ATOM 556 O O . LEU A 1 73 ? -7.579 4.950 4.002 1.00 97.62 73 LEU A O 1
ATOM 560 N N . ASN A 1 74 ? -7.909 6.149 2.134 1.00 97.81 74 ASN A N 1
ATOM 561 C CA . ASN A 1 74 ? -8.945 7.006 2.718 1.00 97.81 74 ASN A CA 1
ATOM 562 C C . ASN A 1 74 ? -10.224 6.227 3.024 1.00 97.81 74 ASN A C 1
ATOM 564 O O . ASN A 1 74 ? -10.757 6.379 4.115 1.00 97.81 74 ASN A O 1
ATOM 568 N N . SER A 1 75 ? -10.677 5.384 2.094 1.00 98.00 75 SER A N 1
ATOM 569 C CA . SER A 1 75 ? -11.863 4.542 2.298 1.00 98.00 75 SER A CA 1
ATOM 570 C C . SER A 1 75 ? -11.669 3.578 3.470 1.00 98.00 75 SER A C 1
ATOM 572 O O . SER A 1 75 ? -12.525 3.480 4.338 1.00 98.00 75 SER A O 1
ATOM 574 N N . ILE A 1 76 ? -10.509 2.917 3.547 1.00 97.94 76 ILE A N 1
ATOM 575 C CA . ILE A 1 76 ? -10.178 2.017 4.662 1.00 97.94 76 ILE A CA 1
ATOM 576 C C . ILE A 1 76 ? -10.111 2.802 5.980 1.00 97.94 76 ILE A C 1
ATOM 578 O O . ILE A 1 76 ? -10.520 2.302 7.026 1.00 97.94 76 ILE A O 1
ATOM 582 N N . ASN A 1 77 ? -9.591 4.033 5.948 1.00 98.12 77 ASN A N 1
ATOM 583 C CA . ASN A 1 77 ? -9.526 4.882 7.131 1.00 98.12 77 ASN A CA 1
ATOM 584 C C . ASN A 1 77 ? -10.918 5.285 7.619 1.00 98.12 77 ASN A C 1
ATOM 586 O O . ASN A 1 77 ? -11.150 5.280 8.820 1.00 98.12 77 ASN A O 1
ATOM 590 N N . GLU A 1 78 ? -11.835 5.586 6.704 1.00 98.06 78 GLU A N 1
ATOM 591 C CA . GLU A 1 78 ? -13.235 5.858 7.028 1.00 98.06 78 GLU A CA 1
ATOM 592 C C . GLU A 1 78 ? -13.903 4.632 7.671 1.00 98.06 78 GLU A C 1
ATOM 594 O O . GLU A 1 78 ? -14.512 4.752 8.733 1.00 98.06 78 GLU A O 1
ATOM 599 N N . ASP A 1 79 ? -13.707 3.433 7.115 1.00 97.44 79 ASP A N 1
ATOM 600 C CA . ASP A 1 79 ? -14.218 2.190 7.709 1.00 97.44 79 ASP A CA 1
ATOM 601 C C . ASP A 1 79 ? -13.640 1.930 9.111 1.00 97.44 79 ASP A C 1
ATOM 603 O O . ASP A 1 79 ? -14.341 1.442 10.003 1.00 97.44 79 ASP A O 1
ATOM 607 N N . TYR A 1 80 ? -12.359 2.247 9.319 1.00 97.62 80 TYR A N 1
ATOM 608 C CA . TYR A 1 80 ? -11.686 2.127 10.612 1.00 97.62 80 TYR A CA 1
ATOM 609 C C . TYR A 1 80 ? -12.206 3.148 11.633 1.00 97.62 80 TYR A C 1
ATOM 611 O O . TYR A 1 80 ? -12.536 2.768 12.756 1.00 97.62 80 TYR A O 1
ATOM 619 N N . GLU A 1 81 ? -12.321 4.422 11.253 1.00 97.62 81 GLU A N 1
ATOM 620 C CA . GLU A 1 81 ? -12.822 5.500 12.118 1.00 97.62 81 GLU A CA 1
ATOM 621 C C . GLU A 1 81 ? -14.290 5.284 12.502 1.00 97.62 81 GLU A C 1
ATOM 623 O O . GLU A 1 81 ? -14.681 5.560 13.636 1.00 97.62 81 GLU A O 1
ATOM 628 N N . ASN A 1 82 ? -15.076 4.686 11.604 1.00 97.06 82 ASN A N 1
ATOM 629 C CA . ASN A 1 82 ? -16.449 4.262 11.868 1.00 97.06 82 ASN A CA 1
ATOM 630 C C . ASN A 1 82 ? -16.544 2.964 12.694 1.00 97.06 82 ASN A C 1
ATOM 632 O O . ASN A 1 82 ? -17.645 2.509 13.001 1.00 97.06 82 ASN A O 1
ATOM 636 N N . GLY A 1 83 ? -15.417 2.326 13.030 1.00 96.06 83 GLY A N 1
ATOM 637 C CA . GLY A 1 83 ? -15.373 1.074 13.789 1.00 96.06 83 GLY A CA 1
ATOM 638 C C . GLY A 1 83 ? -15.877 -0.155 13.024 1.00 96.06 83 GLY A C 1
ATOM 639 O O . GLY A 1 83 ? -16.088 -1.207 13.628 1.00 96.06 83 GLY A O 1
ATOM 640 N N . SER A 1 84 ? -16.058 -0.052 11.703 1.00 96.81 84 SER A N 1
ATOM 641 C CA . SER A 1 84 ? -16.517 -1.155 10.845 1.00 96.81 84 SER A CA 1
ATOM 642 C C . SER A 1 84 ? -15.439 -2.226 10.657 1.00 96.81 84 SER A C 1
ATOM 644 O O . SER A 1 84 ? -15.743 -3.404 10.453 1.00 96.81 84 SER A O 1
ATOM 646 N N . ILE A 1 85 ? -14.166 -1.840 10.774 1.00 96.88 85 ILE A N 1
ATOM 647 C CA . ILE A 1 85 ? -13.018 -2.749 10.736 1.00 96.88 85 ILE A CA 1
ATOM 648 C C . ILE A 1 85 ? -12.070 -2.495 11.912 1.00 96.88 85 ILE A C 1
ATOM 650 O O . ILE A 1 85 ? -11.909 -1.374 12.383 1.00 96.88 85 ILE A O 1
ATOM 654 N N . SER A 1 86 ? -11.410 -3.556 12.383 1.00 97.50 86 SER A N 1
ATOM 655 C CA . SER A 1 86 ? -10.360 -3.438 13.397 1.00 97.50 86 SER A CA 1
ATOM 656 C C . SER A 1 86 ? -9.058 -2.910 12.794 1.00 97.50 86 SER A C 1
ATOM 658 O O . SER A 1 86 ? -8.824 -3.031 11.592 1.00 97.50 86 SER A O 1
ATOM 660 N N . GLU A 1 87 ? -8.157 -2.402 13.636 1.00 95.44 87 GLU A N 1
ATOM 661 C CA . GLU A 1 87 ? -6.853 -1.893 13.190 1.00 95.44 87 GLU A CA 1
ATOM 662 C C . GLU A 1 87 ? -6.044 -2.933 12.396 1.00 95.44 87 GLU A C 1
ATOM 664 O O . GLU A 1 87 ? -5.484 -2.621 11.347 1.00 95.44 87 GLU A O 1
ATOM 669 N N . ILE A 1 88 ? -6.026 -4.189 12.856 1.00 96.19 88 ILE A N 1
ATOM 670 C CA . ILE A 1 88 ? -5.318 -5.281 12.168 1.00 96.19 88 ILE A CA 1
ATOM 671 C C . ILE A 1 88 ? -5.883 -5.473 10.754 1.00 96.19 88 ILE A C 1
ATOM 673 O O . ILE A 1 88 ? -5.122 -5.613 9.796 1.00 96.19 88 ILE A O 1
ATOM 677 N N . LYS A 1 89 ? -7.216 -5.433 10.607 1.00 97.19 89 LYS A N 1
ATOM 678 C CA . LYS A 1 89 ? -7.877 -5.543 9.301 1.00 97.19 89 LYS A CA 1
ATOM 679 C C . LYS A 1 89 ? -7.568 -4.341 8.413 1.00 97.19 89 LYS A C 1
ATOM 681 O O . LYS A 1 89 ? -7.279 -4.540 7.239 1.00 97.19 89 LYS A O 1
ATOM 686 N N . ALA A 1 90 ? -7.568 -3.129 8.965 1.00 96.75 90 ALA A N 1
ATOM 687 C CA . ALA A 1 90 ? -7.238 -1.914 8.226 1.00 96.75 90 ALA A CA 1
ATOM 688 C C . ALA A 1 90 ? -5.798 -1.948 7.681 1.00 96.75 90 ALA A C 1
ATOM 690 O O . ALA A 1 90 ? -5.569 -1.676 6.504 1.00 96.75 90 ALA A O 1
ATOM 691 N N . ARG A 1 91 ? -4.825 -2.379 8.497 1.00 95.88 91 ARG A N 1
ATOM 692 C CA . ARG A 1 91 ? -3.421 -2.532 8.072 1.00 95.88 91 ARG A CA 1
ATOM 693 C C . ARG A 1 91 ? -3.246 -3.607 7.002 1.00 95.88 91 ARG A C 1
ATOM 695 O O . ARG A 1 91 ? -2.538 -3.377 6.025 1.00 95.88 91 ARG A O 1
ATOM 702 N N . ALA A 1 92 ? -3.913 -4.751 7.149 1.00 96.44 92 ALA A N 1
ATOM 703 C CA . ALA A 1 92 ? -3.899 -5.794 6.126 1.00 96.44 92 ALA A CA 1
ATOM 704 C C . ALA A 1 92 ? -4.516 -5.297 4.806 1.00 96.44 92 ALA A C 1
ATOM 706 O O . ALA A 1 92 ? -3.913 -5.458 3.746 1.00 96.44 92 ALA A O 1
ATOM 707 N N . ALA A 1 93 ? -5.666 -4.619 4.872 1.00 96.50 93 ALA A N 1
ATOM 708 C CA . ALA A 1 93 ? -6.322 -4.028 3.710 1.00 96.50 93 ALA A CA 1
ATOM 709 C C . ALA A 1 93 ? -5.442 -2.972 3.023 1.00 96.50 93 ALA A C 1
ATOM 711 O O . ALA A 1 93 ? -5.394 -2.927 1.799 1.00 96.50 93 ALA A O 1
ATOM 712 N N . ALA A 1 94 ? -4.686 -2.173 3.781 1.00 96.56 94 ALA A N 1
ATOM 713 C CA . ALA A 1 94 ? -3.740 -1.213 3.216 1.00 96.56 94 ALA A CA 1
ATOM 714 C C . ALA A 1 94 ? -2.608 -1.880 2.420 1.00 96.56 94 ALA A C 1
ATOM 716 O O . ALA A 1 94 ? -2.170 -1.335 1.407 1.00 96.56 94 ALA A O 1
ATOM 717 N N . ARG A 1 95 ? -2.131 -3.055 2.852 1.00 94.81 95 ARG A N 1
ATOM 718 C CA . ARG A 1 95 ? -1.117 -3.821 2.110 1.00 94.81 95 ARG A CA 1
ATOM 719 C C . ARG A 1 95 ? -1.682 -4.419 0.828 1.00 94.81 95 ARG A C 1
ATOM 721 O O . ARG A 1 95 ? -1.053 -4.270 -0.212 1.00 94.81 95 ARG A O 1
ATOM 728 N N . ILE A 1 96 ? -2.894 -4.965 0.883 1.00 95.31 96 ILE A N 1
ATOM 729 C CA . ILE A 1 96 ? -3.611 -5.433 -0.313 1.00 95.31 96 ILE A CA 1
ATOM 730 C C . ILE A 1 96 ? -3.813 -4.270 -1.298 1.00 95.31 96 ILE A C 1
ATOM 732 O O . ILE A 1 96 ? -3.443 -4.373 -2.460 1.00 95.31 96 ILE A O 1
ATOM 736 N N . ALA A 1 97 ? -4.283 -3.117 -0.812 1.00 95.50 97 ALA A N 1
ATOM 737 C CA . ALA A 1 97 ? -4.447 -1.908 -1.616 1.00 95.50 97 ALA A CA 1
ATOM 738 C C . ALA A 1 97 ? -3.139 -1.462 -2.290 1.00 95.50 97 ALA A C 1
ATOM 740 O O . ALA A 1 97 ? -3.142 -1.018 -3.439 1.00 95.50 97 ALA A O 1
ATOM 741 N N . TYR A 1 98 ? -2.005 -1.566 -1.590 1.00 95.56 98 TYR A N 1
ATOM 742 C CA . TYR A 1 98 ? -0.692 -1.289 -2.171 1.00 95.56 98 TYR A CA 1
ATOM 743 C C . TYR A 1 98 ? -0.362 -2.248 -3.314 1.00 95.56 98 TYR A C 1
ATOM 745 O O . TYR A 1 98 ? 0.038 -1.780 -4.385 1.00 95.56 98 TYR A O 1
ATOM 753 N N . ASP A 1 99 ? -0.542 -3.549 -3.097 1.00 92.31 99 ASP A N 1
ATOM 754 C CA . ASP A 1 99 ? -0.251 -4.582 -4.090 1.00 92.31 99 ASP A CA 1
ATOM 755 C C . ASP A 1 99 ? -1.124 -4.411 -5.343 1.00 92.31 99 ASP A C 1
ATOM 757 O O . ASP A 1 99 ? -0.585 -4.393 -6.449 1.00 92.31 99 ASP A O 1
ATOM 761 N N . ASP A 1 100 ? -2.418 -4.128 -5.177 1.00 91.62 100 ASP A N 1
ATOM 762 C CA . ASP A 1 100 ? -3.393 -3.941 -6.266 1.00 91.62 100 ASP A CA 1
ATOM 763 C C . ASP A 1 100 ? -3.216 -2.627 -7.052 1.00 91.62 100 ASP A C 1
ATOM 765 O O . ASP A 1 100 ? -3.843 -2.409 -8.088 1.00 91.62 100 ASP A O 1
ATOM 769 N N . THR A 1 101 ? -2.395 -1.690 -6.565 1.00 91.94 101 THR A N 1
ATOM 770 C CA . THR A 1 101 ? -2.239 -0.370 -7.198 1.00 91.94 101 THR A CA 1
ATOM 771 C C . THR A 1 101 ? -0.799 -0.097 -7.610 1.00 91.94 101 THR A C 1
ATOM 773 O O . THR A 1 101 ? -0.443 -0.128 -8.792 1.00 91.94 101 THR A O 1
ATOM 776 N N . VAL A 1 102 ? 0.058 0.224 -6.645 1.00 85.62 102 VAL A N 1
ATOM 777 C CA . VAL A 1 102 ? 1.457 0.576 -6.881 1.00 85.62 102 VAL A CA 1
ATOM 778 C C . VAL A 1 102 ? 2.282 -0.682 -7.145 1.00 85.62 102 VAL A C 1
ATOM 780 O O . VAL A 1 102 ? 3.148 -0.645 -8.019 1.00 85.62 102 VAL A O 1
ATOM 783 N N . GLY A 1 103 ? 2.012 -1.784 -6.441 1.00 81.38 103 GLY A N 1
ATOM 784 C CA . GLY A 1 103 ? 2.653 -3.083 -6.652 1.00 81.38 103 GLY A CA 1
ATOM 785 C C . GLY A 1 103 ? 2.440 -3.598 -8.074 1.00 81.38 103 GLY A C 1
ATOM 786 O O . GLY A 1 103 ? 3.411 -3.779 -8.814 1.00 81.38 103 GLY A O 1
ATOM 787 N N . GLU A 1 104 ? 1.184 -3.726 -8.498 1.00 83.81 104 GLU A N 1
ATOM 788 C CA . GLU A 1 104 ? 0.808 -4.172 -9.842 1.00 83.81 104 GLU A CA 1
ATOM 789 C C . GLU A 1 104 ? 1.345 -3.226 -10.924 1.00 83.81 104 GLU A C 1
ATOM 791 O O . GLU A 1 104 ? 1.934 -3.666 -11.915 1.00 83.81 104 GLU A O 1
ATOM 796 N N . GLY A 1 105 ? 1.230 -1.909 -10.717 1.00 77.25 105 GLY A N 1
ATOM 797 C CA . GLY A 1 105 ? 1.776 -0.913 -11.639 1.00 77.25 105 GLY A CA 1
ATOM 798 C C . GLY A 1 105 ? 3.286 -1.063 -11.848 1.00 77.25 105 GLY A C 1
ATOM 799 O O . GLY A 1 105 ? 3.763 -1.011 -12.985 1.00 77.25 105 GLY A O 1
ATOM 800 N N . ASN A 1 106 ? 4.037 -1.303 -10.770 1.00 80.31 106 ASN A N 1
ATOM 801 C CA . ASN A 1 106 ? 5.477 -1.550 -10.837 1.00 80.31 106 ASN A CA 1
ATOM 802 C C . ASN A 1 106 ? 5.792 -2.882 -11.534 1.00 80.31 106 ASN A C 1
ATOM 804 O O . ASN A 1 106 ? 6.697 -2.930 -12.368 1.00 80.31 106 ASN A O 1
ATOM 808 N N . ALA A 1 107 ? 5.042 -3.947 -11.235 1.00 80.00 107 ALA A N 1
ATOM 809 C CA . ALA A 1 107 ? 5.217 -5.256 -11.863 1.00 80.00 107 ALA A CA 1
ATOM 810 C C . ALA A 1 107 ? 4.973 -5.191 -13.378 1.00 80.00 107 ALA A C 1
ATOM 812 O O . ALA A 1 107 ? 5.775 -5.698 -14.164 1.00 80.00 107 ALA A O 1
ATOM 813 N N . ARG A 1 108 ? 3.925 -4.481 -13.809 1.00 77.81 108 ARG A N 1
ATOM 814 C CA . ARG A 1 108 ? 3.616 -4.269 -15.228 1.00 77.81 108 ARG A CA 1
ATOM 815 C C . ARG A 1 108 ? 4.700 -3.465 -15.943 1.00 77.81 108 ARG A C 1
ATOM 817 O O . ARG A 1 108 ? 5.069 -3.800 -17.066 1.00 77.81 108 ARG A O 1
ATOM 824 N N . GLN A 1 109 ? 5.238 -2.426 -15.305 1.00 79.12 109 GLN A N 1
ATOM 825 C CA . GLN A 1 109 ? 6.368 -1.670 -15.854 1.00 79.12 109 GLN A CA 1
ATOM 826 C C . GLN A 1 109 ? 7.620 -2.540 -15.995 1.00 79.12 109 GLN A C 1
ATOM 828 O O . GLN A 1 109 ? 8.266 -2.497 -17.040 1.00 79.12 109 GLN A O 1
ATOM 833 N N . ALA A 1 110 ? 7.936 -3.358 -14.988 1.00 78.38 110 ALA A N 1
ATOM 834 C CA . ALA A 1 110 ? 9.064 -4.283 -15.038 1.00 78.38 110 ALA A CA 1
ATOM 835 C C . ALA A 1 110 ? 8.898 -5.332 -16.150 1.00 78.38 110 ALA A C 1
ATOM 837 O O . ALA A 1 110 ? 9.837 -5.570 -16.907 1.00 78.38 110 ALA A O 1
ATOM 838 N N . ALA A 1 111 ? 7.697 -5.896 -16.306 1.00 77.12 111 ALA A N 1
ATOM 839 C CA . ALA A 1 111 ? 7.384 -6.842 -17.374 1.00 77.12 111 ALA A CA 1
ATOM 840 C C . ALA A 1 111 ? 7.528 -6.208 -18.767 1.00 77.12 111 ALA A C 1
ATOM 842 O O . ALA A 1 111 ? 8.145 -6.799 -19.650 1.00 77.12 111 ALA A O 1
ATOM 843 N N . ASN A 1 112 ? 7.035 -4.981 -18.957 1.00 77.69 112 ASN A N 1
ATOM 844 C CA . ASN A 1 112 ? 7.198 -4.250 -20.216 1.00 77.69 112 ASN A CA 1
ATOM 845 C C . ASN A 1 112 ? 8.668 -3.923 -20.506 1.00 77.69 112 ASN A C 1
ATOM 847 O O . ASN A 1 112 ? 9.107 -4.060 -21.645 1.00 77.69 112 ASN A O 1
ATOM 851 N N . ALA A 1 113 ? 9.439 -3.526 -19.488 1.00 76.50 113 ALA A N 1
ATOM 852 C CA . ALA A 1 113 ? 10.870 -3.273 -19.628 1.00 76.50 113 ALA A CA 1
ATOM 853 C C . ALA A 1 113 ? 11.620 -4.549 -20.042 1.00 76.50 113 ALA A C 1
ATOM 855 O O . ALA A 1 113 ? 12.396 -4.517 -20.997 1.00 76.50 113 ALA A O 1
ATOM 856 N N . ALA A 1 114 ? 11.322 -5.68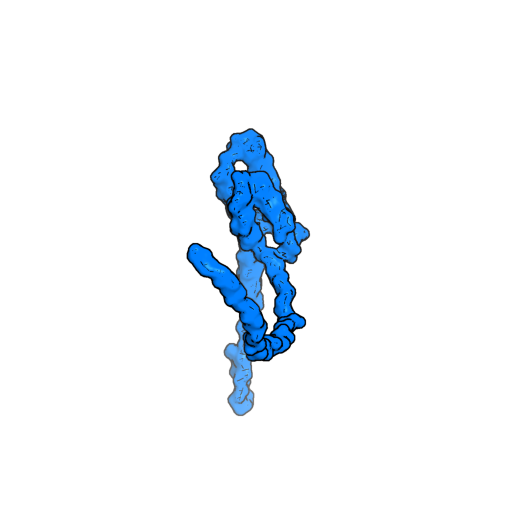1 -19.399 1.00 74.06 114 ALA A N 1
ATOM 857 C CA . ALA A 1 114 ? 11.880 -6.984 -19.752 1.00 74.06 114 ALA A CA 1
ATOM 858 C C . ALA A 1 114 ? 11.482 -7.425 -21.171 1.00 74.06 114 ALA A C 1
ATOM 860 O O . ALA A 1 114 ? 12.334 -7.872 -21.929 1.00 74.06 114 ALA A O 1
ATOM 861 N N . ALA A 1 115 ? 10.220 -7.242 -21.567 1.00 70.88 115 ALA A N 1
ATOM 862 C CA . ALA A 1 115 ? 9.752 -7.567 -22.915 1.00 70.88 115 ALA A CA 1
ATOM 863 C C . ALA A 1 115 ? 10.368 -6.660 -23.996 1.00 70.88 115 ALA A C 1
ATOM 865 O O . ALA A 1 115 ? 10.585 -7.089 -25.126 1.00 70.88 115 ALA A O 1
ATOM 866 N N . SER A 1 116 ? 10.662 -5.402 -23.655 1.00 70.38 116 SER A N 1
ATOM 867 C CA . SER A 1 116 ? 11.319 -4.449 -24.556 1.00 70.38 116 SER A CA 1
ATOM 868 C C . SER A 1 116 ? 12.833 -4.650 -24.668 1.00 70.38 116 SER A C 1
ATOM 870 O O . SER A 1 116 ? 13.457 -4.093 -25.574 1.00 70.38 116 SER A O 1
ATOM 872 N N . TYR A 1 117 ? 13.435 -5.445 -23.778 1.00 6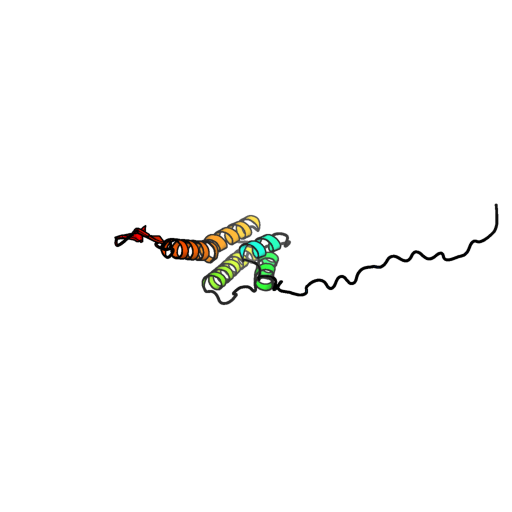7.00 117 TYR A N 1
ATOM 873 C CA . TYR A 1 117 ? 14.859 -5.738 -23.818 1.00 67.00 117 TYR A CA 1
ATOM 874 C C . TYR A 1 117 ? 15.179 -6.642 -25.014 1.00 67.00 117 TYR A C 1
ATOM 876 O O . TYR A 1 117 ? 14.925 -7.845 -25.010 1.00 67.00 117 TYR A O 1
ATOM 884 N N . ARG A 1 118 ? 15.774 -6.051 -26.052 1.00 63.38 118 ARG A N 1
ATOM 885 C CA . ARG A 1 118 ? 16.498 -6.788 -27.089 1.00 63.38 118 ARG A CA 1
ATOM 886 C C . ARG A 1 118 ? 17.964 -6.840 -26.691 1.00 63.38 118 ARG A C 1
ATOM 888 O O . ARG A 1 118 ? 18.592 -5.790 -26.555 1.00 63.38 118 ARG A O 1
ATOM 895 N N . ALA A 1 119 ? 18.501 -8.048 -26.524 1.00 62.50 119 ALA A N 1
ATOM 896 C CA . ALA A 1 119 ? 19.941 -8.229 -26.395 1.00 62.50 119 ALA A CA 1
ATOM 897 C C . ALA A 1 119 ? 20.640 -7.553 -27.594 1.00 62.50 119 ALA A C 1
ATOM 899 O O . ALA A 1 119 ? 20.141 -7.661 -28.722 1.00 62.50 119 ALA A O 1
ATOM 900 N N . PRO A 1 120 ? 21.740 -6.812 -27.382 1.00 65.00 120 PRO A N 1
ATOM 901 C CA . PRO A 1 120 ? 22.482 -6.233 -28.492 1.00 65.00 120 PRO A CA 1
ATOM 902 C C . PRO A 1 120 ? 22.993 -7.365 -29.391 1.00 65.00 120 PRO A C 1
ATOM 904 O O . PRO A 1 120 ? 23.727 -8.224 -28.914 1.00 65.00 120 PRO A O 1
ATOM 907 N N . MET A 1 121 ? 22.607 -7.362 -30.675 1.00 69.94 121 MET A N 1
ATOM 908 C CA . MET A 1 121 ? 23.191 -8.277 -31.662 1.00 69.94 121 MET A CA 1
ATOM 909 C C . MET A 1 121 ? 24.682 -7.984 -31.758 1.00 69.94 121 MET A C 1
ATOM 911 O O . MET A 1 121 ? 25.098 -6.900 -32.183 1.00 69.94 121 MET A O 1
ATOM 915 N N . THR A 1 122 ? 25.485 -8.964 -31.389 1.00 76.94 122 THR A N 1
ATOM 916 C CA . THR A 1 122 ? 26.919 -8.946 -31.618 1.00 76.94 122 THR A CA 1
ATOM 917 C C . THR A 1 122 ? 27.179 -9.465 -33.018 1.00 76.94 122 THR A C 1
ATOM 919 O O . THR A 1 122 ? 26.916 -10.619 -33.333 1.00 76.94 122 THR A O 1
ATOM 922 N N . CYS A 1 123 ? 27.690 -8.598 -33.888 1.00 81.25 123 CYS A N 1
ATOM 923 C CA . CYS A 1 123 ? 28.138 -9.020 -35.206 1.00 81.25 123 CYS A CA 1
ATOM 924 C C . CYS A 1 123 ? 29.659 -9.145 -35.216 1.00 81.25 123 CYS A C 1
ATOM 926 O O . CYS A 1 123 ? 30.364 -8.161 -34.986 1.00 81.25 123 CYS A O 1
ATOM 928 N N . THR A 1 124 ? 30.163 -10.330 -35.542 1.00 81.62 124 THR A N 1
ATOM 929 C CA . THR A 1 124 ? 31.590 -10.572 -35.768 1.00 81.62 124 THR A CA 1
ATOM 930 C C . THR A 1 124 ? 31.840 -10.780 -37.254 1.00 81.62 124 THR A C 1
ATOM 932 O O . THR A 1 124 ? 31.110 -11.510 -37.929 1.00 81.62 124 THR A O 1
ATOM 935 N N . THR A 1 125 ? 32.885 -10.137 -37.772 1.00 81.50 125 THR A N 1
ATOM 936 C CA . THR A 1 125 ? 33.311 -10.286 -39.166 1.00 81.50 125 THR A CA 1
ATOM 937 C C . THR A 1 125 ? 34.555 -11.168 -39.224 1.00 81.50 125 THR A C 1
ATOM 939 O O . THR A 1 125 ? 35.578 -10.828 -38.634 1.00 81.50 125 THR A O 1
ATOM 942 N N . TYR A 1 126 ? 34.475 -12.279 -39.958 1.00 68.69 126 TYR A N 1
ATOM 943 C CA . TYR A 1 126 ? 35.607 -13.151 -40.279 1.00 68.69 126 TYR A CA 1
ATOM 944 C C . TYR A 1 126 ? 35.815 -13.150 -41.798 1.00 68.69 126 TYR A C 1
ATOM 946 O O . TYR A 1 126 ? 35.016 -13.711 -42.554 1.00 68.69 126 TYR A O 1
ATOM 954 N N . GLY A 1 127 ? 36.879 -12.488 -42.261 1.00 83.25 127 GLY A N 1
ATOM 955 C CA . GLY A 1 127 ? 37.114 -12.277 -43.693 1.00 83.25 127 GLY A CA 1
ATOM 956 C C . GLY A 1 127 ? 35.978 -11.470 -44.334 1.00 83.25 127 GLY A C 1
ATOM 957 O O . GLY A 1 127 ? 35.667 -10.379 -43.868 1.00 83.25 127 GLY A O 1
ATOM 958 N N . ASN A 1 128 ? 35.333 -12.024 -45.367 1.00 84.31 128 ASN A N 1
ATOM 959 C CA . ASN A 1 128 ? 34.180 -11.407 -46.046 1.00 84.31 128 ASN A CA 1
ATOM 960 C C . ASN A 1 128 ? 32.816 -11.815 -45.455 1.00 84.31 128 ASN A C 1
ATOM 962 O O . ASN A 1 128 ? 31.778 -11.415 -45.979 1.00 84.31 128 ASN A O 1
ATOM 966 N N . THR A 1 129 ? 32.797 -12.617 -44.387 1.00 66.75 129 THR A N 1
ATOM 967 C CA . THR A 1 129 ? 31.554 -13.135 -43.798 1.00 66.75 129 THR A CA 1
ATOM 968 C C . THR A 1 129 ? 31.238 -12.387 -42.510 1.00 66.75 129 THR A C 1
ATOM 970 O O . THR A 1 129 ? 32.087 -12.295 -41.621 1.00 66.75 129 THR A O 1
ATOM 973 N N . LYS A 1 130 ? 30.012 -11.869 -42.390 1.00 82.25 130 LYS A N 1
ATOM 974 C CA . LYS A 1 130 ? 29.506 -11.211 -41.179 1.00 82.25 130 LYS A CA 1
ATOM 975 C C . LYS A 1 130 ? 28.451 -12.099 -40.530 1.00 82.25 130 LYS A C 1
ATOM 977 O O . LYS A 1 130 ? 27.378 -12.280 -41.097 1.00 82.25 130 LYS A O 1
ATOM 982 N N . ASN A 1 131 ? 28.752 -12.612 -39.342 1.00 72.56 131 ASN A N 1
ATOM 983 C CA . ASN A 1 131 ? 27.814 -13.391 -38.539 1.00 72.56 131 ASN A CA 1
ATOM 984 C C . ASN A 1 131 ? 27.302 -12.520 -37.395 1.00 72.56 131 ASN A C 1
ATOM 986 O O . ASN A 1 131 ? 28.108 -11.970 -36.648 1.00 72.56 131 ASN A O 1
ATOM 990 N N . CYS A 1 132 ? 25.983 -12.390 -37.272 1.00 81.12 132 CYS A N 1
ATOM 991 C CA . CYS A 1 132 ? 25.335 -11.682 -36.172 1.00 81.12 132 CYS A CA 1
ATOM 992 C C . CYS A 1 132 ? 24.613 -12.695 -35.283 1.00 81.12 132 CYS A C 1
ATOM 994 O O . CYS A 1 132 ? 23.834 -13.501 -35.796 1.00 81.12 132 CYS A O 1
ATOM 996 N N . TYR A 1 133 ? 24.894 -12.653 -33.984 1.00 67.50 133 TYR A N 1
ATOM 997 C CA . TYR A 1 133 ? 24.282 -13.479 -32.947 1.00 67.50 133 TYR A CA 1
ATOM 998 C C . TYR A 1 133 ? 23.900 -12.623 -31.740 1.00 67.50 133 TYR A C 1
ATOM 1000 O O . TYR A 1 133 ? 24.632 -11.646 -31.436 1.00 67.50 133 TYR A O 1
#

Radius of gyration: 28.7 Å; chains: 1; bounding box: 66×36×101 Å

=== Feature glossary ===
Key to the feature types in this record:

pLDDT. pLDDT is the predicted lDDT-Cα score: AlphaFold's confidence that the local environment of each residue (all inter-atomic distances within 15 Å) is correctly placed. It is a per-residue number between 0 and 100, with higher meaning more reliable.

Radius of gyration, Cα contacts, bounding box. The geometric summary reports three shape descriptors. Rg (radius of gyration) measures how spread out the Cα atoms are about their centre of mass; compact globular proteins have small Rg, elongated or unfolded ones large. Cα contacts (<8 Å, |i−j|>4) count long-range residue pairs in spatial proximity — high for tightly packed folds, near zero for rods or random coil. The bounding-box extents give the protein's footprint along x, y, z in Å.

Backbone torsions (φ/ψ). Backbone dihedral angles. Every residue except chain termini has a φ (preceding-C → N → Cα → C) and a ψ (N → Cα → C → next-N). They are reported in degrees following the IUPAC sign convention. Secondary structure is essentially a statement about which (φ, ψ) basin each residue occupies.

Contact-map, Ramachandran, and PAE plots. Plot images: a contact map (which residues are close in 3D, as an N×N binary image), a Ramachandran scatter (backbone torsion angles, revealing secondary-structure composition at a glance), and — for AlphaFold structures — a PAE heatmap (pairwise prediction confidence).

Predicted aligned error. Predicted Aligned Error (PAE) is an AlphaFold confidence matrix: entry (i, j) is the expected error in the position of residue j, in ångströms, when the prediction is superimposed on the true structure at residue i. Low PAE within a block of residues means that block is internally rigid and well-predicted; high PAE between two blocks means their relative placement is uncertain even if each block individually is confident.

Secondary structure (3-state, P-SEA). Three-state secondary structure (P-SEA) collapses the eight DSSP classes into helix (a), strand (b), and coil (c). P-SEA assigns these from Cα geometry alone — distances and angles — without requiring backbone oxygens, so it works on any Cα trace.

Solvent-accessible surface area. Solvent-accessible surface area (SASA) is the area in Å² traced out by the centre of a 1.4 Å probe sphere (a water molecule) rolled over the protein's van der Waals surface (Shrake–Rupley / Lee–Richards construction). Buried residues have near-zero SASA; fully expo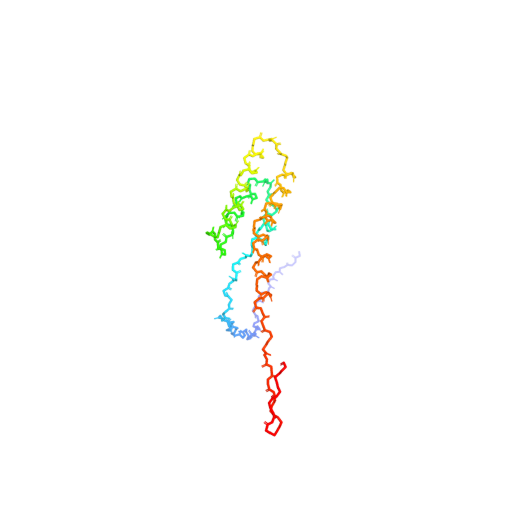sed residues can exceed 200 Å². The total SASA scales roughly with the number of surface residues.

Foldseek 3Di. The Foldseek 3Di string encodes local tertiary geometry as a 20-letter alphabet — one character per residue — derived from the relative positions of nearby Cα atoms. Unlike the amino-acid sequence, 3Di is a direct function of the 3D structure, so two proteins with the same fold have similar 3Di strings even at low sequence identity.

B-factor. For experimental (PDB) structures, the B-factor (temperature factor) quantifies the positional spread of each atom in the crystal — a combination of thermal vibration and static disorder — in units of Å². High B-factors mark flexible loops or poorly resolved regions; low B-factors mark the rigid, well-ordered core.

mmCIF coordinates. The mmCIF block holds the 3D Cartesian coordinates of each backbone atom (N, Cα, C, O) in ångströms. mmCIF is the PDB's canonical archive format — a tagged-loop text representation of the atomic model.

InterPro / GO / CATH / organism. Functional annotations link the protein to curated databases. InterPro entries identify conserved domains and families by matching the sequence against member-database signatures (Pfam, PROSITE, CDD, …). Gene Ontology (GO) terms describe molecular function, biological process, and cellular component in a controlled vocabulary. CATH places the structure in a hierarchical fold classification (Class/Architecture/Topology/Homologous-superfamily). The organism is the source species.

Rendered structure images. Structure images are PyMOL renders from six orthogonal camera directions. Cartoon representation draws helices as coils and strands as arrows; sticks shows the backbone as bonds; surface shows the solvent-excluded envelope. Rainbow coloring maps sequence position to hue (blue→red, N→C); chain coloring assigns a distinct color per polypeptide.

Sequence. This is the polypeptide sequence — one letter per residue, N-terminus first. Length ranges from a few dozen residues for small domains to over a thousand for large multi-domain proteins.

Secondary structure (8-state, DSSP). The SS8 string is DSSP's per-residue secondary-structure call. α-helix (H) means an i→i+4 H-bond ladder; β-strand (E) means the residue participates in a β-sheet; 3₁₀ (G) and π (I) are tighter and wider helices; T/S are turns/bends; '-' is loop.

Nearest PDB structures. Structural nearest neighbors (via Foldseek easy-search vs the PDB). Reported per hit: target PDB id, E-value, and alignment TM-score. A TM-score above ~0.5 is the conventional threshold for 'same fold'.